Protein AF-A0A838QZS8-F1 (afdb_monomer)

Mean predicted aligned error: 7.15 Å

Foldseek 3Di:
DPPPVVPLVLQVCLVCVVCVVPPLVVVLVVLVVVLVVVLVVLVVVCVVDVDDSLQVSLCVSLVVLLVVLLVQLQVQLVVVVVVCVVVVVVVVVVVVPDDPVSVLVSQLCRRSVSSVVNLVSCVVVNVVSVVVVNDDPVVVVVSSVVSVVSSSVSND

Radius of gyration: 18.69 Å; Cα contacts (8 Å, |Δi|>4): 121; chains: 1; bounding box: 45×33×49 Å

Structure (mmCIF, N/CA/C/O backbone):
data_AF-A0A838QZS8-F1
#
_entry.id   AF-A0A838QZS8-F1
#
loop_
_atom_site.group_PDB
_atom_site.id
_atom_site.type_symbol
_atom_site.label_atom_id
_atom_site.label_alt_id
_atom_site.label_comp_id
_atom_site.label_asym_id
_atom_site.label_entity_id
_atom_site.label_seq_id
_atom_site.pdbx_PDB_ins_code
_atom_site.Cartn_x
_atom_site.Cartn_y
_atom_site.Cartn_z
_atom_site.occupancy
_atom_site.B_iso_or_equiv
_atom_site.auth_seq_id
_atom_site.auth_comp_id
_atom_site.auth_asym_id
_atom_site.auth_atom_id
_atom_site.pdbx_PDB_model_num
ATOM 1 N N . MET A 1 1 ? -19.830 -21.726 13.095 1.00 47.56 1 MET A N 1
ATOM 2 C CA . MET A 1 1 ? -19.730 -20.257 13.230 1.00 47.56 1 MET A CA 1
ATOM 3 C C . MET A 1 1 ? -19.744 -19.683 11.825 1.00 47.56 1 MET A C 1
ATOM 5 O O . MET A 1 1 ? -18.775 -19.885 11.106 1.00 47.56 1 MET A O 1
ATOM 9 N N . GLN A 1 2 ? -20.856 -19.088 11.389 1.00 50.28 2 GLN A N 1
ATOM 10 C CA . GLN A 1 2 ? -20.883 -18.362 10.118 1.00 50.28 2 GLN A CA 1
ATOM 11 C C . GLN A 1 2 ? -20.006 -17.120 10.282 1.00 50.28 2 GLN A C 1
ATOM 13 O O . GLN A 1 2 ? -20.286 -16.262 11.117 1.00 50.28 2 GLN A O 1
ATOM 18 N N . PHE A 1 3 ? -18.904 -17.065 9.538 1.00 52.94 3 PHE A N 1
ATOM 19 C CA . PHE A 1 3 ? -18.083 -15.866 9.416 1.00 52.94 3 PHE A CA 1
ATOM 20 C C . PHE A 1 3 ? -18.817 -14.862 8.522 1.00 52.94 3 PHE A C 1
ATOM 22 O O . PHE A 1 3 ? -18.402 -14.604 7.395 1.00 52.94 3 PHE A O 1
ATOM 29 N N . ASP A 1 4 ? -19.912 -14.285 9.016 1.00 64.00 4 ASP A N 1
ATOM 30 C CA . ASP A 1 4 ? -20.549 -13.145 8.359 1.00 64.00 4 ASP A CA 1
ATOM 31 C C . ASP A 1 4 ? -19.726 -11.883 8.640 1.00 64.00 4 ASP A C 1
ATOM 33 O O . ASP A 1 4 ? -20.087 -11.008 9.426 1.00 64.00 4 ASP A O 1
ATOM 37 N N . PHE A 1 5 ? -18.567 -11.811 7.987 1.00 64.94 5 PHE A N 1
ATOM 38 C CA . PHE A 1 5 ? -17.646 -10.678 8.028 1.00 64.94 5 PHE A CA 1
ATOM 39 C C . PHE A 1 5 ? -18.360 -9.355 7.718 1.00 64.94 5 PHE A C 1
ATOM 41 O O . PHE A 1 5 ? -18.207 -8.374 8.444 1.00 64.94 5 PHE A O 1
ATOM 48 N N . TRP A 1 6 ? -19.190 -9.357 6.673 1.00 64.00 6 TRP A N 1
ATOM 49 C CA . TRP A 1 6 ? -19.932 -8.184 6.216 1.00 64.00 6 TRP A CA 1
ATOM 50 C C . TRP A 1 6 ? -21.106 -7.801 7.125 1.00 64.00 6 TRP A C 1
ATOM 52 O O . TRP A 1 6 ? -21.537 -6.651 7.077 1.00 64.00 6 TRP A O 1
ATOM 62 N N . ASN A 1 7 ? -21.577 -8.710 7.990 1.00 68.69 7 ASN A N 1
ATOM 63 C CA . ASN A 1 7 ? -22.570 -8.386 9.019 1.00 68.69 7 ASN A CA 1
ATOM 64 C C . ASN A 1 7 ? -21.926 -7.999 10.355 1.00 68.69 7 ASN A C 1
ATOM 66 O O . ASN A 1 7 ? -22.656 -7.696 11.297 1.00 68.69 7 ASN A O 1
ATOM 70 N N . ASN A 1 8 ? -20.590 -7.982 10.474 1.00 70.06 8 ASN A N 1
ATOM 71 C CA . ASN A 1 8 ? -19.955 -7.521 11.702 1.00 70.06 8 ASN A CA 1
ATOM 72 C C . ASN A 1 8 ? -20.210 -6.010 11.864 1.00 70.06 8 ASN A C 1
ATOM 74 O O . ASN A 1 8 ? -19.676 -5.208 11.084 1.00 70.06 8 ASN A O 1
ATOM 78 N N . PRO A 1 9 ? -20.990 -5.590 12.880 1.00 69.44 9 PRO A N 1
ATOM 79 C CA . PRO A 1 9 ? -21.370 -4.194 13.041 1.00 69.44 9 PRO A CA 1
ATOM 80 C C . PRO A 1 9 ? -20.150 -3.295 13.252 1.00 69.44 9 PRO A C 1
ATOM 82 O O . PRO A 1 9 ? -20.190 -2.135 12.853 1.00 69.44 9 PRO A O 1
ATOM 85 N N . LEU A 1 10 ? -19.043 -3.814 13.797 1.00 71.88 10 LEU A N 1
ATOM 86 C CA . LEU A 1 10 ? -17.808 -3.049 13.987 1.00 71.88 10 LEU A CA 1
ATOM 87 C C . LEU A 1 10 ? -17.152 -2.678 12.654 1.0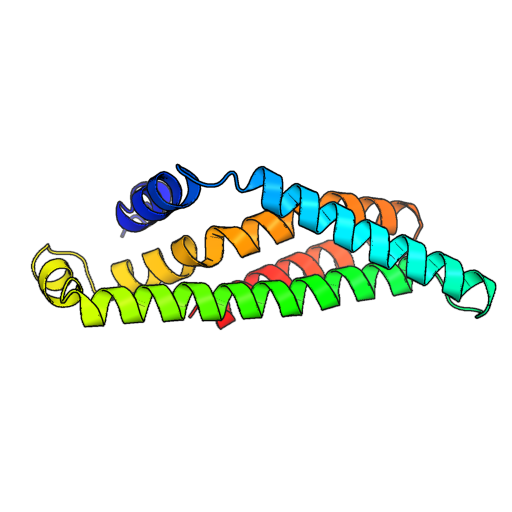0 71.88 10 LEU A C 1
ATOM 89 O O . LEU A 1 10 ? -16.767 -1.527 12.467 1.00 71.88 10 LEU A O 1
ATOM 93 N N . VAL A 1 11 ? -17.097 -3.614 11.702 1.00 72.31 11 VAL A N 1
ATOM 94 C CA . VAL A 1 11 ? -16.519 -3.376 10.368 1.00 72.31 11 VAL A CA 1
ATOM 95 C C . VAL A 1 11 ? -17.380 -2.384 9.592 1.00 72.31 11 VAL A C 1
ATOM 97 O O . VAL A 1 11 ? -16.872 -1.407 9.044 1.00 72.31 11 VAL A O 1
ATOM 100 N N . VAL A 1 12 ? -18.700 -2.591 9.591 1.00 76.06 12 VAL A N 1
ATOM 101 C CA . VAL A 1 12 ? -19.643 -1.715 8.882 1.00 76.06 12 VAL A CA 1
ATOM 102 C C . VAL A 1 12 ? -19.625 -0.305 9.465 1.00 76.06 12 VAL A C 1
ATOM 104 O O . VAL A 1 12 ? -19.633 0.672 8.717 1.00 76.06 12 VAL A O 1
ATOM 107 N N . THR A 1 13 ? -19.567 -0.179 10.790 1.00 73.38 13 THR A N 1
ATOM 108 C CA . THR A 1 13 ? -19.541 1.121 11.468 1.00 73.38 13 THR A CA 1
ATOM 109 C C . THR A 1 13 ? -18.213 1.837 11.243 1.00 73.38 13 THR A C 1
ATOM 111 O O . THR A 1 13 ? -18.225 3.022 10.910 1.00 73.38 13 THR A O 1
ATOM 114 N N . ALA A 1 14 ? -17.082 1.127 11.327 1.00 69.44 14 ALA A N 1
ATOM 115 C CA . ALA A 1 14 ? -15.765 1.680 11.017 1.00 69.44 14 ALA A CA 1
ATOM 116 C C . ALA A 1 14 ? -15.707 2.190 9.570 1.00 69.44 14 ALA A C 1
ATOM 118 O O . ALA A 1 14 ? -15.356 3.346 9.338 1.00 69.44 14 ALA A O 1
ATOM 119 N N . MET A 1 15 ? -16.156 1.387 8.602 1.00 71.00 15 MET A N 1
ATOM 120 C CA . MET A 1 15 ? -16.186 1.779 7.191 1.00 71.00 15 MET A CA 1
ATOM 121 C C . MET A 1 15 ? -17.144 2.948 6.924 1.00 71.00 15 MET A C 1
ATOM 123 O O . MET A 1 15 ? -16.790 3.893 6.220 1.00 71.00 15 MET A O 1
ATOM 127 N N . ARG A 1 16 ? -18.354 2.932 7.495 1.00 73.75 16 ARG A N 1
ATOM 128 C CA . ARG A 1 16 ? -19.360 3.976 7.236 1.00 73.75 16 ARG A CA 1
ATOM 129 C C . ARG A 1 16 ? -19.054 5.296 7.927 1.00 73.75 16 ARG A C 1
ATOM 131 O O . ARG A 1 16 ? -19.293 6.336 7.327 1.00 73.75 16 ARG A O 1
ATOM 138 N N . LEU A 1 17 ? -18.582 5.289 9.173 1.00 67.56 17 LEU A N 1
ATOM 139 C CA . LEU A 1 17 ? -18.372 6.523 9.939 1.00 67.56 17 LEU A CA 1
ATOM 140 C C . LEU A 1 17 ? -17.019 7.173 9.638 1.00 67.56 17 LEU A C 1
ATOM 142 O O . LEU A 1 17 ? -16.969 8.394 9.484 1.00 67.56 17 LEU A O 1
ATOM 146 N N . LYS A 1 18 ? -15.943 6.385 9.501 1.00 69.75 18 LYS A N 1
ATOM 147 C CA . LYS A 1 18 ? -14.575 6.902 9.296 1.00 69.75 18 LYS A CA 1
ATOM 148 C C . LYS A 1 18 ? -14.427 7.592 7.937 1.00 69.75 18 LYS A C 1
ATOM 150 O O . LYS A 1 18 ? -13.838 8.666 7.857 1.00 69.75 18 LYS A O 1
ATOM 155 N N . TYR A 1 19 ? -15.055 7.049 6.894 1.00 67.81 19 TYR A N 1
ATOM 156 C CA . TYR A 1 19 ? -15.004 7.607 5.534 1.00 67.81 19 TYR A CA 1
ATOM 157 C C . TYR A 1 19 ? -16.172 8.534 5.184 1.00 67.81 19 TYR A C 1
ATOM 159 O O . TYR A 1 19 ? -16.280 8.994 4.051 1.00 67.81 19 TYR A O 1
ATOM 167 N N . ARG A 1 20 ? -17.038 8.871 6.149 1.00 66.88 20 ARG A N 1
ATOM 168 C CA . ARG A 1 20 ? -18.140 9.819 5.915 1.00 66.88 20 ARG A CA 1
ATOM 169 C C . ARG A 1 20 ? -17.657 11.256 5.717 1.00 66.88 20 ARG A C 1
ATOM 171 O O . ARG A 1 20 ? -18.288 12.010 4.986 1.00 66.88 20 ARG A O 1
ATOM 178 N N . ARG A 1 21 ? -16.585 11.654 6.416 1.00 61.97 21 ARG A N 1
ATOM 179 C CA . ARG A 1 21 ? -16.057 13.035 6.424 1.00 61.97 21 ARG A CA 1
ATOM 180 C C . ARG A 1 21 ? -14.841 13.248 5.521 1.00 61.97 21 ARG A C 1
ATOM 182 O O . ARG A 1 21 ? -14.545 14.389 5.191 1.00 61.97 21 ARG A O 1
ATOM 189 N N . GLY A 1 22 ? -14.155 12.182 5.116 1.00 63.69 22 GLY A N 1
ATOM 190 C CA . GLY A 1 22 ? -13.007 12.243 4.215 1.00 63.69 22 GLY A CA 1
ATOM 191 C C . GLY A 1 22 ? -13.156 11.210 3.111 1.00 63.69 22 GLY A C 1
ATOM 192 O O . GLY A 1 22 ? -13.377 10.036 3.400 1.00 63.69 22 GLY A O 1
ATOM 193 N N . SER A 1 23 ? -13.040 11.641 1.853 1.00 77.19 23 SER A N 1
ATOM 194 C CA . SER A 1 23 ? -13.117 10.723 0.718 1.00 77.19 23 SER A CA 1
ATOM 195 C C . SER A 1 23 ? -11.828 9.894 0.640 1.00 77.19 23 SER A C 1
ATOM 197 O O . SER A 1 23 ? -10.759 10.469 0.407 1.00 77.19 23 SER A O 1
ATOM 199 N N . PRO A 1 24 ? -11.892 8.555 0.779 1.00 80.25 24 PRO A N 1
ATOM 200 C CA . PRO A 1 24 ? -10.732 7.693 0.548 1.00 80.25 24 PRO A CA 1
ATOM 201 C C . PRO A 1 24 ? -10.213 7.820 -0.893 1.00 80.25 24 PRO A C 1
ATOM 203 O O . PRO A 1 24 ? -9.034 7.590 -1.147 1.00 80.25 24 PRO A O 1
ATOM 206 N N . GLY A 1 25 ? -11.064 8.272 -1.823 1.00 84.19 25 GLY A N 1
ATOM 207 C CA . GLY A 1 25 ? -10.685 8.565 -3.202 1.00 84.19 25 GLY A CA 1
ATOM 208 C C . GLY A 1 25 ? -9.659 9.692 -3.329 1.00 84.19 25 GLY A C 1
ATOM 209 O O . GLY A 1 25 ? -8.762 9.585 -4.156 1.00 84.19 25 GLY A O 1
ATOM 210 N N . VAL A 1 26 ? -9.723 10.734 -2.490 1.00 87.62 26 VAL A N 1
ATOM 211 C CA . VAL A 1 26 ? -8.728 11.826 -2.521 1.00 87.62 26 VAL A CA 1
ATOM 212 C C . VAL A 1 26 ? -7.362 11.313 -2.071 1.00 87.62 26 VAL A C 1
ATOM 214 O O . VAL A 1 26 ? -6.358 11.592 -2.719 1.00 87.62 26 VAL A O 1
ATOM 217 N N . TRP A 1 27 ? -7.326 10.502 -1.011 1.00 87.94 27 TRP A N 1
ATOM 218 C CA . TRP A 1 27 ? -6.093 9.862 -0.548 1.00 87.94 27 TRP A CA 1
ATOM 219 C C . TRP A 1 27 ? -5.508 8.915 -1.592 1.00 87.94 27 TRP A C 1
ATOM 221 O O . TRP A 1 27 ? -4.308 8.963 -1.843 1.00 87.94 27 TRP A O 1
ATOM 231 N N . ALA A 1 28 ? -6.344 8.107 -2.246 1.00 88.44 28 ALA A N 1
ATOM 232 C CA . ALA A 1 28 ? -5.899 7.253 -3.342 1.00 88.44 28 ALA A CA 1
ATOM 233 C C . ALA A 1 28 ? -5.385 8.060 -4.540 1.00 88.44 28 ALA A C 1
ATOM 235 O O . ALA A 1 28 ? -4.363 7.697 -5.111 1.00 88.44 28 ALA A O 1
ATOM 236 N N . ALA A 1 29 ? -6.034 9.170 -4.899 1.00 89.56 29 ALA A N 1
ATOM 237 C CA . ALA A 1 29 ? -5.579 10.032 -5.986 1.00 89.56 29 ALA A CA 1
ATOM 238 C C . ALA A 1 29 ? -4.215 10.663 -5.672 1.00 89.56 29 ALA A C 1
ATOM 240 O O . ALA A 1 29 ? -3.301 10.578 -6.489 1.00 89.56 29 ALA A O 1
ATOM 241 N N . LEU A 1 30 ? -4.047 11.232 -4.472 1.00 92.31 30 LEU A N 1
ATOM 242 C CA . LEU A 1 30 ? -2.761 11.767 -4.012 1.00 92.31 30 LEU A CA 1
ATOM 243 C C . LEU A 1 30 ? -1.678 10.687 -3.990 1.00 92.31 30 LEU A C 1
ATOM 245 O O . LEU A 1 30 ? -0.544 10.940 -4.386 1.00 92.31 30 LEU A O 1
ATOM 249 N N . TRP A 1 31 ? -2.035 9.476 -3.570 1.00 93.44 31 TRP A N 1
ATOM 250 C CA . TRP A 1 31 ? -1.125 8.342 -3.545 1.00 93.44 31 TRP A CA 1
ATOM 251 C C . TRP A 1 31 ? -0.686 7.907 -4.945 1.00 93.44 31 TRP A C 1
ATOM 253 O O . TRP A 1 31 ? 0.507 7.756 -5.195 1.00 93.44 31 TRP A O 1
ATOM 263 N N . VAL A 1 32 ? -1.620 7.776 -5.887 1.00 93.00 32 VAL A N 1
ATOM 264 C CA . VAL A 1 32 ? -1.311 7.465 -7.290 1.00 93.00 32 VAL A CA 1
ATOM 265 C C . VAL A 1 32 ? -0.439 8.560 -7.904 1.00 93.00 32 VAL A C 1
ATOM 267 O O . VAL A 1 32 ? 0.545 8.243 -8.567 1.00 93.00 32 VAL A O 1
ATOM 270 N N . LEU A 1 33 ? -0.731 9.837 -7.642 1.00 93.94 33 LEU A N 1
ATOM 271 C CA . LEU A 1 33 ? 0.105 10.955 -8.090 1.00 93.94 33 LEU A CA 1
ATOM 272 C C . LEU A 1 33 ? 1.518 10.892 -7.495 1.00 93.94 33 LEU A C 1
ATOM 274 O O . LEU A 1 33 ? 2.489 11.114 -8.216 1.00 93.94 33 LEU A O 1
ATOM 278 N N . ALA A 1 34 ? 1.655 10.538 -6.216 1.00 93.69 34 ALA A N 1
ATOM 279 C CA . ALA A 1 34 ? 2.957 10.347 -5.585 1.00 93.69 34 ALA A CA 1
ATOM 280 C C . ALA A 1 34 ? 3.740 9.191 -6.235 1.00 93.69 34 ALA A C 1
ATOM 282 O O . ALA A 1 34 ? 4.918 9.352 -6.556 1.00 93.69 34 ALA A O 1
ATOM 283 N N . LEU A 1 35 ? 3.088 8.055 -6.506 1.00 93.38 35 LEU A N 1
ATOM 284 C CA . LEU A 1 35 ? 3.700 6.916 -7.202 1.00 93.38 35 LEU A CA 1
ATOM 285 C C . LEU A 1 35 ? 4.101 7.256 -8.643 1.00 93.38 35 LEU A C 1
ATOM 287 O O . LEU A 1 35 ? 5.147 6.806 -9.115 1.00 93.38 35 LEU A O 1
ATOM 291 N N . LEU A 1 36 ? 3.309 8.067 -9.345 1.00 93.81 36 LEU A N 1
ATOM 292 C CA . LEU A 1 36 ? 3.670 8.593 -10.663 1.00 93.81 36 LEU A CA 1
ATOM 293 C C . LEU A 1 36 ? 4.876 9.535 -10.577 1.00 93.81 36 LEU A C 1
ATOM 295 O O . LEU A 1 36 ? 5.776 9.438 -11.407 1.00 93.81 36 LEU A O 1
ATOM 299 N N . GLY A 1 37 ? 4.943 10.385 -9.549 1.00 93.00 37 GLY A N 1
ATOM 300 C CA . GLY A 1 37 ? 6.094 11.250 -9.282 1.00 93.00 37 GLY A CA 1
ATOM 301 C C . GLY A 1 37 ? 7.386 10.462 -9.050 1.00 93.00 37 GLY A C 1
ATOM 302 O O . GLY A 1 37 ? 8.418 10.789 -9.635 1.00 93.00 37 GLY A O 1
ATOM 303 N N . VAL A 1 38 ? 7.324 9.369 -8.279 1.00 92.75 38 VAL A N 1
ATOM 304 C CA . VAL A 1 38 ? 8.453 8.431 -8.114 1.00 92.75 38 VAL A CA 1
ATOM 305 C C . VAL A 1 38 ? 8.855 7.815 -9.457 1.00 92.75 38 VAL A C 1
ATOM 307 O O . VAL A 1 38 ? 10.044 7.693 -9.746 1.00 92.75 38 VAL A O 1
ATOM 310 N N . GLY A 1 39 ? 7.881 7.474 -10.304 1.00 91.62 39 GLY A N 1
ATOM 311 C CA . GLY A 1 39 ? 8.131 6.964 -11.654 1.00 91.62 39 GLY A CA 1
ATOM 312 C C . GLY A 1 39 ? 8.828 7.978 -12.552 1.00 91.62 39 GLY A C 1
ATOM 313 O O . GLY A 1 39 ? 9.814 7.641 -13.201 1.00 91.62 39 GLY A O 1
ATOM 314 N N . ALA A 1 40 ? 8.380 9.233 -12.540 1.00 92.06 40 ALA A N 1
ATOM 315 C CA . ALA A 1 40 ? 9.008 10.315 -13.291 1.00 92.06 40 ALA A CA 1
ATOM 316 C C . ALA A 1 40 ? 10.454 10.564 -12.830 1.00 92.06 40 ALA A C 1
ATOM 318 O O . ALA A 1 40 ? 11.355 10.686 -13.661 1.00 92.06 40 ALA A O 1
ATOM 319 N N . LEU A 1 41 ? 10.695 10.560 -11.514 1.00 91.81 41 LEU A N 1
ATOM 320 C CA . LEU A 1 41 ? 12.035 10.699 -10.944 1.00 91.81 41 LEU A CA 1
ATOM 321 C C . LEU A 1 41 ? 12.950 9.542 -11.368 1.00 91.81 41 LEU A C 1
ATOM 323 O O . LEU A 1 41 ? 14.064 9.771 -11.832 1.00 91.81 41 LEU A O 1
ATOM 327 N N . LEU A 1 42 ? 12.480 8.298 -11.258 1.00 91.50 42 LEU A N 1
ATOM 328 C CA . LEU A 1 42 ? 13.250 7.127 -11.683 1.00 91.50 42 LEU A CA 1
ATOM 329 C C . LEU A 1 42 ? 13.501 7.112 -13.189 1.00 91.50 42 LEU A C 1
ATOM 331 O O . LEU A 1 42 ? 14.558 6.652 -13.616 1.00 91.50 42 LEU A O 1
ATOM 335 N N . HIS A 1 43 ? 12.569 7.629 -13.990 1.00 90.19 43 HIS A N 1
ATOM 336 C CA . HIS A 1 43 ? 12.764 7.756 -15.427 1.00 90.19 43 HIS A CA 1
ATOM 337 C C . HIS A 1 43 ? 13.881 8.755 -15.738 1.00 90.19 43 HIS A C 1
ATOM 339 O O . HIS A 1 43 ? 14.788 8.429 -16.500 1.00 90.19 43 HIS A O 1
ATOM 345 N N . TYR A 1 44 ? 13.878 9.918 -15.085 1.00 91.12 44 TYR A N 1
ATOM 346 C CA . TYR A 1 44 ? 14.955 10.900 -15.206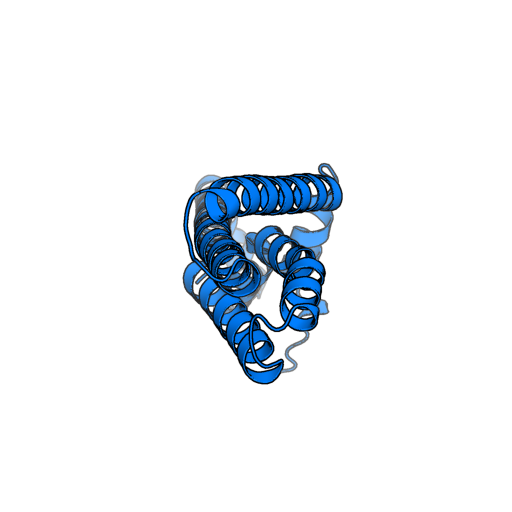 1.00 91.12 44 TYR A CA 1
ATOM 347 C C . TYR A 1 44 ? 16.316 10.307 -14.810 1.00 91.12 44 TYR A C 1
ATOM 349 O O . TYR A 1 44 ? 17.283 10.412 -15.559 1.00 91.12 44 TYR A O 1
ATOM 357 N N . ILE A 1 45 ? 16.385 9.585 -13.686 1.00 89.19 45 ILE A N 1
ATOM 358 C CA . ILE A 1 45 ? 17.630 8.933 -13.252 1.00 89.19 45 ILE A CA 1
ATOM 359 C C . ILE A 1 45 ? 18.049 7.837 -14.250 1.00 89.19 45 ILE A C 1
ATOM 361 O O . ILE A 1 45 ? 19.235 7.714 -14.554 1.00 89.19 45 ILE A O 1
ATOM 365 N N . SER A 1 46 ? 17.107 7.092 -14.838 1.00 87.44 46 SER A N 1
ATOM 366 C CA . SER A 1 46 ? 17.413 6.056 -15.839 1.00 87.44 46 SER A CA 1
ATOM 367 C C . SER A 1 46 ? 18.038 6.602 -17.127 1.00 87.44 46 SER A C 1
ATOM 369 O O . SER A 1 46 ? 18.709 5.867 -17.841 1.00 87.44 46 SER A O 1
ATOM 371 N N . GLN A 1 47 ? 17.872 7.895 -17.422 1.00 86.62 47 GLN A N 1
ATOM 372 C CA . GLN A 1 47 ? 18.571 8.532 -18.544 1.00 86.62 47 GLN A CA 1
ATOM 373 C C . GLN A 1 47 ? 20.064 8.735 -18.253 1.00 86.62 47 GLN A C 1
ATOM 375 O O . GLN A 1 47 ? 20.867 8.838 -19.175 1.00 86.62 47 GLN A O 1
ATOM 380 N N . THR A 1 48 ? 20.440 8.765 -16.973 1.00 86.94 48 THR A N 1
ATOM 381 C CA . THR A 1 48 ? 21.829 8.938 -16.518 1.00 86.94 48 THR A CA 1
ATOM 382 C C . THR A 1 48 ? 22.497 7.628 -16.102 1.00 86.94 48 THR A C 1
ATOM 384 O O . THR A 1 48 ? 23.722 7.538 -16.126 1.00 86.94 48 THR A O 1
ATOM 387 N N . GLN A 1 49 ? 21.721 6.600 -15.743 1.00 84.38 49 GLN A N 1
ATOM 388 C CA . GLN A 1 49 ? 22.227 5.297 -15.312 1.00 84.38 49 GLN A CA 1
ATOM 389 C C . GLN A 1 49 ? 21.593 4.139 -16.085 1.00 84.38 49 GLN A C 1
ATOM 391 O O . GLN A 1 49 ? 20.390 4.104 -16.322 1.00 84.38 49 GLN A O 1
ATOM 396 N N . THR A 1 50 ? 22.394 3.128 -16.413 1.00 80.56 50 THR A N 1
ATOM 397 C CA . THR A 1 50 ? 21.986 1.955 -17.195 1.00 80.56 50 THR A CA 1
ATOM 398 C C . THR A 1 50 ? 21.255 0.907 -16.345 1.00 80.56 50 THR A C 1
ATOM 400 O O . THR A 1 50 ? 21.748 -0.198 -16.127 1.00 80.56 50 THR A O 1
ATOM 403 N N . PHE A 1 51 ? 20.049 1.219 -15.865 1.00 84.06 51 PHE A N 1
ATOM 404 C CA . PHE A 1 51 ? 19.169 0.231 -15.225 1.00 84.06 51 PHE A CA 1
ATOM 405 C C . PHE A 1 51 ? 17.839 0.053 -15.963 1.00 84.06 51 PHE A C 1
ATOM 407 O O . PHE A 1 51 ? 17.350 0.933 -16.670 1.00 84.06 51 PHE A O 1
ATOM 414 N N . ARG A 1 52 ? 17.218 -1.119 -15.782 1.00 87.25 52 ARG A N 1
ATOM 415 C CA . ARG A 1 52 ? 15.933 -1.467 -16.404 1.00 87.25 52 ARG A CA 1
ATOM 416 C C . ARG A 1 52 ? 14.784 -0.764 -15.677 1.00 87.25 52 ARG A C 1
ATOM 418 O O . ARG A 1 52 ? 14.199 -1.334 -14.754 1.00 87.25 52 ARG A O 1
ATOM 425 N N . PHE A 1 53 ? 14.437 0.436 -16.140 1.00 87.75 53 PHE A N 1
ATOM 426 C CA . PHE A 1 53 ? 13.340 1.273 -15.634 1.00 87.75 53 PHE A CA 1
ATOM 427 C C . PHE A 1 53 ? 12.068 0.520 -15.182 1.00 87.75 53 PHE A C 1
ATOM 429 O O . PHE A 1 53 ? 11.657 0.715 -14.040 1.00 87.75 53 PHE A O 1
ATOM 436 N N . PRO A 1 54 ? 11.442 -0.366 -15.989 1.00 87.88 54 PRO A N 1
ATOM 437 C CA . PRO A 1 54 ? 10.179 -0.992 -15.586 1.00 87.88 54 PRO A CA 1
ATOM 438 C C . PRO A 1 54 ? 10.333 -1.906 -14.359 1.00 87.88 54 PRO A C 1
ATOM 440 O O . PRO A 1 54 ? 9.432 -1.985 -13.527 1.00 87.88 54 PRO A O 1
ATOM 443 N N . THR A 1 55 ? 11.491 -2.555 -14.202 1.00 88.75 55 THR A N 1
ATOM 444 C CA . THR A 1 55 ? 11.772 -3.426 -13.048 1.00 88.75 55 THR A CA 1
ATOM 445 C C . THR A 1 55 ? 12.043 -2.623 -11.780 1.00 88.75 55 THR A C 1
ATOM 447 O O . THR A 1 55 ? 11.477 -2.916 -10.729 1.00 88.75 55 THR A O 1
ATOM 450 N N . THR A 1 56 ? 12.862 -1.572 -11.878 1.00 90.06 56 THR A N 1
ATOM 451 C CA . THR A 1 56 ? 13.205 -0.719 -10.736 1.00 90.06 56 THR A CA 1
ATOM 452 C C . THR A 1 56 ? 11.998 0.078 -10.264 1.00 90.06 56 THR A C 1
ATOM 454 O O . THR A 1 56 ? 11.792 0.209 -9.060 1.00 90.06 56 THR A O 1
ATOM 457 N N . TYR A 1 57 ? 11.151 0.532 -11.189 1.00 91.88 57 TYR A N 1
ATOM 458 C CA . TYR A 1 57 ? 9.905 1.207 -10.853 1.00 91.88 57 TYR A CA 1
ATOM 459 C C . TYR A 1 57 ? 8.917 0.282 -10.133 1.00 91.88 57 TYR A C 1
ATOM 461 O O . TYR A 1 57 ? 8.375 0.666 -9.098 1.00 91.88 57 TYR A O 1
ATOM 469 N N . LEU A 1 58 ? 8.744 -0.959 -10.608 1.00 90.31 58 LEU A N 1
ATOM 470 C CA . LEU A 1 58 ? 7.889 -1.947 -9.943 1.00 90.31 58 LEU A CA 1
ATOM 471 C C . LEU A 1 58 ? 8.348 -2.220 -8.502 1.00 90.31 58 LEU A C 1
ATOM 473 O O . LEU A 1 58 ? 7.532 -2.208 -7.580 1.00 90.31 58 LEU A O 1
ATOM 477 N N . VAL A 1 59 ? 9.654 -2.425 -8.297 1.00 91.06 59 VAL A N 1
ATOM 478 C CA . VAL A 1 59 ? 10.230 -2.642 -6.959 1.00 91.06 59 VAL A CA 1
ATOM 479 C C . VAL A 1 59 ? 10.040 -1.411 -6.073 1.00 91.06 59 VAL A C 1
ATOM 481 O O . VAL A 1 59 ? 9.663 -1.556 -4.912 1.00 91.06 59 VAL A O 1
ATOM 484 N N . ALA A 1 60 ? 10.243 -0.206 -6.609 1.00 91.94 60 ALA A N 1
ATOM 485 C CA . ALA A 1 60 ? 10.063 1.034 -5.862 1.00 91.94 60 ALA A CA 1
ATOM 486 C C . ALA A 1 60 ? 8.606 1.245 -5.424 1.00 91.94 60 ALA A C 1
ATOM 488 O O . ALA A 1 60 ? 8.370 1.545 -4.255 1.00 91.94 60 ALA A O 1
ATOM 489 N N . ILE A 1 61 ? 7.630 1.040 -6.318 1.00 93.06 61 ILE A N 1
ATOM 490 C CA . ILE A 1 61 ? 6.202 1.155 -5.983 1.00 93.06 61 ILE A CA 1
ATOM 491 C C . ILE A 1 61 ? 5.832 0.157 -4.890 1.00 93.06 61 ILE A C 1
ATOM 493 O O . ILE A 1 61 ? 5.232 0.543 -3.890 1.00 93.06 61 ILE A O 1
ATOM 497 N N . LEU A 1 62 ? 6.192 -1.118 -5.058 1.00 90.88 62 LEU A N 1
ATOM 498 C CA . LEU A 1 62 ? 5.823 -2.164 -4.103 1.00 90.88 62 LEU A CA 1
ATOM 499 C C . LEU A 1 62 ? 6.524 -1.985 -2.754 1.00 90.88 62 LEU A C 1
ATOM 501 O O . LEU A 1 62 ? 5.898 -2.174 -1.712 1.00 90.88 62 LEU A O 1
ATOM 505 N N . GLY A 1 63 ? 7.793 -1.572 -2.756 1.00 90.81 63 GLY A N 1
ATOM 506 C CA . GLY A 1 63 ? 8.534 -1.245 -1.541 1.00 90.81 63 GLY A CA 1
ATOM 507 C C . GLY A 1 63 ? 7.910 -0.069 -0.791 1.00 90.81 63 GLY A C 1
ATOM 508 O O . GLY A 1 63 ? 7.647 -0.170 0.408 1.00 90.81 63 GLY A O 1
ATOM 509 N N . LEU A 1 64 ? 7.593 1.018 -1.499 1.00 92.62 64 LEU A N 1
ATOM 510 C CA . LEU A 1 64 ? 6.943 2.186 -0.907 1.00 92.62 64 LEU A CA 1
ATOM 511 C C . LEU A 1 64 ? 5.546 1.836 -0.377 1.00 92.62 64 LEU A C 1
ATOM 513 O O . LEU A 1 64 ? 5.194 2.211 0.741 1.00 92.62 64 LEU A O 1
ATOM 517 N N . GLN A 1 65 ? 4.773 1.066 -1.145 1.00 92.50 65 GLN A N 1
ATOM 518 C CA . GLN A 1 65 ? 3.461 0.573 -0.741 1.00 92.50 65 GLN A CA 1
ATOM 519 C C . GLN A 1 65 ? 3.554 -0.277 0.527 1.00 92.50 65 GLN A C 1
ATOM 521 O O . GLN A 1 65 ? 2.729 -0.111 1.421 1.00 92.50 65 GLN A O 1
ATOM 526 N N . CYS A 1 66 ? 4.556 -1.147 0.636 1.00 90.62 66 CYS A N 1
ATOM 527 C CA . CYS A 1 66 ? 4.787 -1.984 1.809 1.00 90.62 66 CYS A CA 1
ATOM 528 C C . CYS A 1 66 ? 5.021 -1.141 3.071 1.00 90.62 66 CYS A C 1
ATOM 530 O O . CYS A 1 66 ? 4.306 -1.300 4.063 1.00 90.62 66 CYS A O 1
ATOM 532 N N . VAL A 1 67 ? 5.944 -0.178 3.001 1.00 91.12 67 VAL A N 1
ATOM 533 C CA . VAL A 1 67 ? 6.280 0.701 4.132 1.00 91.12 67 VAL A CA 1
ATOM 534 C C . VAL A 1 67 ? 5.079 1.548 4.543 1.00 91.12 67 VAL A C 1
ATOM 536 O O . VAL A 1 67 ? 4.700 1.566 5.714 1.00 91.12 67 VAL A O 1
ATOM 539 N N . VAL A 1 68 ? 4.447 2.230 3.587 1.00 91.38 68 VAL A N 1
ATOM 540 C CA . VAL A 1 68 ? 3.321 3.130 3.870 1.00 91.38 68 VAL A CA 1
ATOM 541 C C . VAL A 1 68 ? 2.128 2.361 4.429 1.00 91.38 68 VAL A C 1
ATOM 543 O O . VAL A 1 68 ? 1.507 2.803 5.395 1.00 91.38 68 VAL A O 1
ATOM 546 N N . SER A 1 69 ? 1.835 1.182 3.882 1.00 90.00 69 SER A N 1
ATOM 547 C CA . SER A 1 69 ? 0.708 0.377 4.351 1.00 90.00 69 SER A CA 1
ATOM 548 C C . SER A 1 69 ? 0.930 -0.162 5.766 1.00 90.00 69 SER A C 1
ATOM 550 O O . SER A 1 69 ? -0.020 -0.171 6.546 1.00 90.00 69 SER A O 1
ATOM 552 N N . ALA A 1 70 ? 2.160 -0.545 6.129 1.00 89.06 70 ALA A N 1
ATOM 553 C CA . ALA A 1 70 ? 2.491 -0.949 7.497 1.00 89.06 70 ALA A CA 1
ATOM 554 C C . ALA A 1 70 ? 2.383 0.212 8.489 1.00 89.06 70 ALA A C 1
ATOM 556 O O . ALA A 1 70 ? 1.752 0.066 9.533 1.00 89.06 70 ALA A O 1
ATOM 557 N N . VAL A 1 71 ? 2.926 1.384 8.148 1.00 91.19 71 VAL A N 1
ATOM 558 C CA . VAL A 1 71 ? 2.837 2.577 9.006 1.00 91.19 71 VAL A CA 1
ATOM 559 C C . VAL A 1 71 ? 1.377 2.964 9.250 1.00 91.19 71 VAL A C 1
ATOM 561 O O . VAL A 1 71 ? 0.978 3.186 10.393 1.00 91.19 71 VAL A O 1
ATOM 564 N N . ILE A 1 72 ? 0.555 2.990 8.198 1.00 90.19 72 ILE A N 1
ATOM 565 C CA . ILE A 1 72 ? -0.876 3.295 8.316 1.00 90.19 72 ILE A CA 1
ATOM 566 C C . ILE A 1 72 ? -1.589 2.234 9.156 1.00 90.19 72 ILE A C 1
ATOM 568 O O . ILE A 1 72 ? -2.388 2.597 10.019 1.00 90.19 72 ILE A O 1
ATOM 572 N N . ALA A 1 73 ? -1.295 0.949 8.937 1.00 88.25 73 ALA A N 1
ATOM 573 C CA . ALA A 1 73 ? -1.893 -0.137 9.705 1.00 88.25 73 ALA A CA 1
ATOM 574 C C . ALA A 1 73 ? -1.609 0.019 11.204 1.00 88.25 73 ALA A C 1
ATOM 576 O O . ALA A 1 73 ? -2.557 0.135 11.980 1.00 88.25 73 ALA A O 1
ATOM 577 N N . VAL A 1 74 ? -0.342 0.174 11.597 1.00 89.38 74 VAL A N 1
ATOM 578 C CA . VAL A 1 74 ? 0.050 0.343 13.007 1.00 89.38 74 VAL A CA 1
ATOM 579 C C . VAL A 1 74 ? -0.585 1.581 13.626 1.00 89.38 74 VAL A C 1
ATOM 581 O O . VAL A 1 74 ? -1.163 1.495 14.709 1.00 89.38 74 VAL A O 1
ATOM 584 N N . ILE A 1 75 ? -0.502 2.737 12.958 1.00 90.06 75 ILE A N 1
ATOM 585 C CA . ILE A 1 75 ? -1.047 3.991 13.497 1.00 90.06 75 ILE A CA 1
ATOM 586 C C . ILE A 1 75 ? -2.562 3.878 13.669 1.00 90.06 75 ILE A C 1
ATOM 588 O O . ILE A 1 75 ? -3.094 4.281 14.703 1.00 90.06 75 ILE A O 1
ATOM 592 N N . SER A 1 76 ? -3.261 3.316 12.679 1.00 86.81 76 SER A N 1
ATOM 593 C CA . SER A 1 76 ? -4.718 3.187 12.713 1.00 86.81 76 SER A CA 1
ATOM 594 C C . SER A 1 76 ? -5.192 2.230 13.809 1.00 86.81 76 SER A C 1
ATOM 596 O O . SER A 1 76 ? -6.072 2.601 14.589 1.00 86.81 76 SER A O 1
ATOM 598 N N . THR A 1 77 ? -4.571 1.054 13.933 1.00 86.62 77 THR A N 1
ATOM 599 C CA . THR A 1 77 ? -4.905 0.076 14.973 1.00 86.62 77 THR A CA 1
ATOM 600 C C . THR A 1 77 ? -4.551 0.611 16.359 1.00 86.62 77 THR A C 1
ATOM 602 O O . THR A 1 77 ? -5.394 0.588 17.256 1.00 86.62 77 THR A O 1
ATOM 605 N N . SER A 1 78 ? -3.350 1.172 16.535 1.00 87.06 78 SER A N 1
ATOM 606 C CA . SER A 1 78 ? -2.894 1.721 17.820 1.00 87.06 78 SER A CA 1
ATOM 607 C C . SER A 1 78 ? -3.767 2.887 18.289 1.00 87.06 78 SER A C 1
ATOM 609 O O . SER A 1 78 ? -4.219 2.912 19.435 1.00 87.06 78 SER A O 1
ATOM 611 N N . SER A 1 79 ? -4.089 3.824 17.390 1.00 87.12 79 SER A N 1
ATOM 612 C CA . SER A 1 79 ? -4.977 4.948 17.700 1.00 87.12 79 SER A CA 1
ATOM 613 C C . SER A 1 79 ? -6.382 4.477 18.078 1.00 87.12 79 SER A C 1
ATOM 615 O O . SER A 1 79 ? -6.949 4.991 19.042 1.00 87.12 79 SER A O 1
ATOM 617 N N . SER A 1 80 ? -6.921 3.478 17.372 1.00 83.62 80 SER A N 1
ATOM 618 C CA . SER A 1 80 ? -8.233 2.898 17.678 1.00 83.62 80 SER A CA 1
ATOM 619 C C . SER A 1 80 ? -8.255 2.213 19.042 1.00 83.62 80 SER A C 1
ATOM 621 O O . SER A 1 80 ? -9.167 2.449 19.834 1.00 83.62 80 SER A O 1
ATOM 623 N N . MET A 1 81 ? -7.234 1.414 19.364 1.00 83.12 81 MET A N 1
ATOM 624 C CA . MET A 1 81 ? -7.125 0.766 20.674 1.00 83.12 81 MET A CA 1
ATOM 625 C C . MET A 1 81 ? -6.999 1.792 21.800 1.00 83.12 81 MET A C 1
ATOM 627 O O . MET A 1 81 ? -7.706 1.696 22.802 1.00 83.12 81 MET A O 1
ATOM 631 N N . ASN A 1 82 ? -6.147 2.803 21.628 1.00 86.44 82 ASN A N 1
ATOM 632 C CA . ASN A 1 82 ? -5.961 3.842 22.636 1.00 86.44 82 ASN A CA 1
ATOM 633 C C . ASN A 1 82 ? -7.253 4.645 22.860 1.00 86.44 82 ASN A C 1
ATOM 635 O O . ASN A 1 82 ? -7.651 4.880 23.999 1.00 86.44 82 ASN A O 1
ATOM 639 N N . ALA A 1 83 ? -7.974 4.986 21.788 1.00 84.06 83 ALA A N 1
ATOM 640 C CA . ALA A 1 83 ? -9.260 5.670 21.893 1.00 84.06 83 ALA A CA 1
ATOM 641 C C . ALA A 1 83 ? -10.287 4.864 22.704 1.00 84.06 83 ALA A C 1
ATOM 643 O O . ALA A 1 83 ? -11.073 5.449 23.447 1.00 84.06 83 ALA A O 1
ATOM 644 N N . GLU A 1 84 ? -10.290 3.536 22.613 1.00 82.38 84 GLU A N 1
ATOM 645 C CA . GLU A 1 84 ? -11.206 2.722 23.415 1.00 82.38 84 GLU A CA 1
ATOM 646 C C . GLU A 1 84 ? -10.803 2.597 24.878 1.00 82.38 84 GLU A C 1
ATOM 648 O O . GLU A 1 84 ? -11.675 2.594 25.750 1.00 82.38 84 GLU A O 1
ATOM 653 N N . VAL A 1 85 ? -9.500 2.520 25.154 1.00 82.81 85 VAL A N 1
ATOM 654 C CA . VAL A 1 85 ? -8.976 2.532 26.526 1.00 82.81 85 VAL A CA 1
ATOM 655 C C . VAL A 1 85 ? -9.333 3.854 27.204 1.00 82.81 85 VAL A C 1
ATOM 657 O O . VAL A 1 85 ? -9.861 3.853 28.315 1.00 82.81 85 VAL A O 1
ATOM 660 N N . VAL A 1 86 ? -9.123 4.979 26.515 1.00 86.19 86 VAL A N 1
ATOM 661 C CA . VAL A 1 86 ? -9.431 6.322 27.030 1.00 86.19 86 VAL A CA 1
ATOM 662 C C . VAL A 1 86 ? -10.933 6.506 27.258 1.00 86.19 86 VAL A C 1
ATOM 664 O O . VAL A 1 86 ? -11.336 7.027 28.296 1.00 86.19 86 VAL A O 1
ATOM 667 N N . ASN A 1 87 ? -11.775 6.039 26.332 1.00 83.31 87 ASN A N 1
ATOM 668 C CA . ASN A 1 87 ? -13.229 6.210 26.423 1.00 83.31 87 ASN A CA 1
ATOM 669 C C . ASN A 1 87 ? -13.938 5.124 27.255 1.00 83.31 87 ASN A C 1
ATOM 671 O O . ASN A 1 87 ? -15.164 5.151 27.359 1.00 83.31 87 ASN A O 1
ATOM 675 N N . ARG A 1 88 ? -13.202 4.157 27.827 1.00 79.06 88 ARG A N 1
ATOM 676 C CA . ARG A 1 88 ? -13.735 2.982 28.553 1.00 79.06 88 ARG A CA 1
ATOM 677 C C . ARG A 1 88 ? -14.793 2.190 27.774 1.00 79.06 88 ARG A C 1
ATOM 679 O O . ARG A 1 88 ? -15.614 1.480 28.351 1.00 79.06 88 ARG A O 1
ATOM 686 N N . THR A 1 89 ? -14.785 2.279 26.448 1.00 74.56 89 THR A N 1
ATOM 687 C CA . THR A 1 89 ? -15.765 1.594 25.593 1.00 74.56 89 THR A CA 1
ATOM 688 C C . THR A 1 89 ? -15.493 0.096 25.492 1.00 74.56 89 THR A C 1
ATOM 690 O O . THR A 1 89 ? -16.413 -0.660 25.187 1.00 74.56 89 THR A O 1
ATOM 693 N N . LEU A 1 90 ? -14.271 -0.351 25.812 1.00 67.12 90 LEU A N 1
ATOM 694 C CA . LEU A 1 90 ? -13.914 -1.772 25.897 1.00 67.12 90 LEU A CA 1
ATOM 695 C C . LEU A 1 90 ? -14.744 -2.527 26.943 1.00 67.12 90 LEU A C 1
ATOM 697 O O . LEU A 1 90 ? -15.162 -3.657 26.690 1.00 67.12 90 LEU A O 1
ATOM 701 N N . ASP A 1 91 ? -15.024 -1.901 28.086 1.00 68.56 91 ASP A N 1
ATOM 702 C CA . ASP A 1 91 ? -15.818 -2.525 29.147 1.00 68.56 91 ASP A CA 1
ATOM 703 C C . ASP A 1 91 ? -17.283 -2.667 28.717 1.00 68.56 91 ASP A C 1
ATOM 705 O O . ASP A 1 91 ? -17.895 -3.714 28.922 1.00 68.56 91 ASP A O 1
ATOM 709 N N . PHE A 1 92 ? -17.817 -1.671 28.003 1.00 64.50 92 PHE A N 1
ATOM 710 C CA . PHE A 1 92 ? -19.154 -1.746 27.411 1.00 64.50 92 PHE A CA 1
ATOM 711 C C . PHE A 1 92 ? -19.253 -2.816 26.318 1.00 64.50 92 PHE A C 1
ATOM 713 O O . PHE A 1 92 ? -20.214 -3.582 26.295 1.00 64.50 92 PHE A O 1
ATOM 720 N N . GLN A 1 93 ? -18.258 -2.931 25.437 1.00 65.12 93 GLN A N 1
ATOM 721 C CA . GLN A 1 93 ? -18.258 -3.942 24.373 1.00 65.12 93 GLN A CA 1
ATOM 722 C C . GLN A 1 93 ? -18.173 -5.377 24.917 1.00 65.12 93 GLN A C 1
ATOM 724 O O . GLN A 1 93 ? -18.742 -6.287 24.316 1.00 65.12 93 GLN A O 1
ATOM 729 N N . ARG A 1 94 ? -17.524 -5.585 26.071 1.00 63.38 94 ARG A N 1
ATOM 730 C CA . ARG A 1 94 ? -17.485 -6.887 26.762 1.00 63.38 94 ARG A CA 1
ATOM 731 C C . ARG A 1 94 ? -18.824 -7.285 27.384 1.00 63.38 94 ARG A C 1
ATOM 733 O O . ARG A 1 94 ? -19.089 -8.476 27.513 1.00 63.38 94 ARG A O 1
ATOM 740 N N . ILE A 1 95 ? -19.668 -6.317 27.745 1.00 65.25 95 ILE A N 1
ATOM 741 C CA . ILE A 1 95 ? -21.004 -6.569 28.310 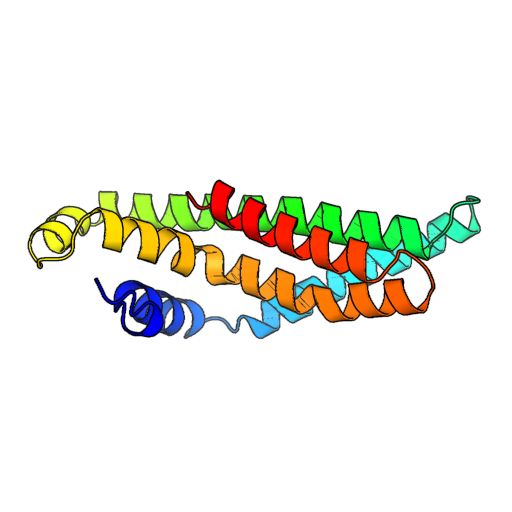1.00 65.25 95 ILE A CA 1
ATOM 742 C C . ILE A 1 95 ? -22.013 -6.936 27.203 1.00 65.25 95 ILE A C 1
ATOM 744 O O . ILE A 1 95 ? -22.920 -7.734 27.429 1.00 65.25 95 ILE A O 1
ATOM 748 N N . VAL A 1 96 ? -21.835 -6.425 25.978 1.00 58.56 96 VAL A N 1
ATOM 749 C CA . VAL A 1 96 ? -22.784 -6.573 24.850 1.00 58.56 96 VAL A CA 1
ATOM 750 C C . VAL A 1 96 ? -22.536 -7.856 24.027 1.00 58.56 96 VAL A C 1
ATOM 752 O O . VAL A 1 96 ? -22.536 -7.835 22.807 1.00 58.56 96 VAL A O 1
ATOM 755 N N . THR A 1 97 ? -22.313 -8.998 24.687 1.00 64.69 97 THR A N 1
ATOM 756 C CA . THR A 1 97 ? -22.280 -10.368 24.104 1.00 64.69 97 THR A CA 1
ATOM 757 C C . THR A 1 97 ? -21.299 -10.661 22.951 1.00 64.69 97 THR A C 1
ATOM 759 O O . THR A 1 97 ? -21.227 -11.802 22.486 1.00 64.69 97 THR A O 1
ATOM 762 N N . LEU A 1 98 ? -20.481 -9.704 22.505 1.00 68.06 98 LEU A N 1
ATOM 763 C CA . LEU A 1 98 ? -19.464 -9.940 21.481 1.00 68.06 98 LEU A CA 1
ATOM 764 C C . LEU A 1 98 ? -18.245 -10.647 22.078 1.00 68.06 98 LEU A C 1
ATOM 766 O O . LEU A 1 98 ? -17.643 -10.198 23.053 1.00 68.06 98 LEU A O 1
ATOM 770 N N . SER A 1 99 ? -17.837 -11.756 21.455 1.00 78.00 99 SER A N 1
ATOM 771 C CA . SER A 1 99 ? -16.614 -12.446 21.868 1.00 78.00 99 SER A CA 1
ATOM 772 C C . SER A 1 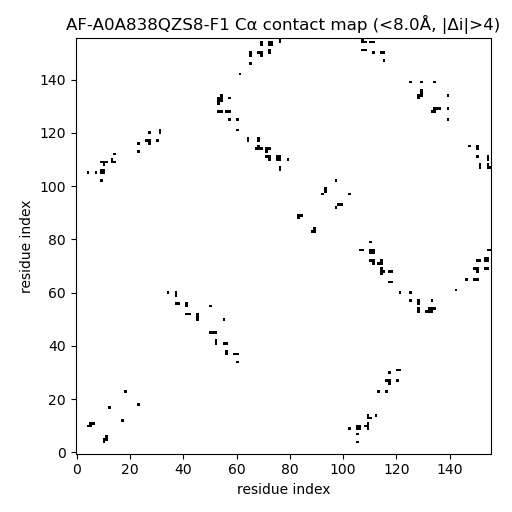99 ? -15.380 -11.548 21.643 1.00 78.00 99 SER A C 1
ATOM 774 O O . SER A 1 99 ? -15.282 -10.909 20.590 1.00 78.00 99 SER A O 1
ATOM 776 N N . PRO A 1 100 ? -14.387 -11.538 22.556 1.00 73.12 100 PRO A N 1
ATOM 777 C CA . PRO A 1 100 ? -13.177 -10.719 22.412 1.00 73.12 100 PRO A CA 1
ATOM 778 C C . PRO A 1 100 ? -12.432 -10.940 21.087 1.00 73.12 100 PRO A C 1
ATOM 780 O O . PRO A 1 100 ? -11.886 -10.004 20.509 1.00 73.12 100 PRO A O 1
ATOM 783 N N . ARG A 1 101 ? -12.462 -12.173 20.563 1.00 76.94 101 ARG A N 1
ATOM 784 C CA . ARG A 1 101 ? -11.857 -12.525 19.269 1.00 76.94 101 ARG A CA 1
ATOM 785 C C . ARG A 1 101 ? -12.570 -11.861 18.088 1.00 76.94 101 ARG A C 1
ATOM 787 O O . ARG A 1 101 ? -11.910 -11.414 17.157 1.00 76.94 101 ARG A O 1
ATOM 794 N N . ALA A 1 102 ? -13.899 -11.756 18.135 1.00 77.38 102 ALA A N 1
ATOM 795 C CA . ALA A 1 102 ? -14.678 -11.094 17.088 1.00 77.38 102 ALA A CA 1
ATOM 796 C C . ALA A 1 102 ? -14.434 -9.575 17.053 1.00 77.38 102 ALA A C 1
ATOM 798 O O . ALA A 1 102 ? -14.419 -8.983 15.973 1.00 77.38 102 ALA A O 1
ATOM 799 N N . ILE A 1 103 ? -14.197 -8.963 18.218 1.00 77.06 103 ILE A N 1
ATOM 800 C CA . ILE A 1 103 ? -13.832 -7.543 18.332 1.00 77.06 103 ILE A CA 1
ATOM 801 C C . ILE A 1 103 ? -12.448 -7.309 17.723 1.00 77.06 103 ILE A C 1
ATOM 803 O O . ILE A 1 103 ? -12.287 -6.428 16.878 1.00 77.06 103 ILE A O 1
ATOM 807 N N . LEU A 1 104 ? -11.472 -8.143 18.096 1.00 77.31 104 LEU A N 1
ATOM 808 C CA . LEU A 1 104 ? -10.105 -8.053 17.587 1.00 77.31 104 LEU A CA 1
ATOM 809 C C . LEU A 1 104 ? -10.067 -8.204 16.058 1.00 77.31 104 LEU A C 1
ATOM 811 O O . LEU A 1 104 ? -9.553 -7.330 15.370 1.00 77.31 104 LEU A O 1
ATOM 815 N N . HIS A 1 105 ? -10.712 -9.240 15.510 1.00 78.88 105 HIS A N 1
ATOM 816 C CA . HIS A 1 105 ? -10.780 -9.453 14.059 1.00 78.88 105 HIS A CA 1
ATOM 817 C C . HIS A 1 105 ? -11.484 -8.301 13.327 1.00 78.88 105 HIS A C 1
ATOM 819 O O . HIS A 1 105 ? -11.044 -7.886 12.256 1.00 78.88 105 HIS A O 1
ATOM 825 N N . GLY A 1 106 ? -12.569 -7.764 13.897 1.00 76.12 106 GLY A N 1
ATOM 826 C CA . GLY A 1 106 ? -13.281 -6.627 13.311 1.00 76.12 106 GLY A CA 1
ATOM 827 C C . GLY A 1 106 ? -12.405 -5.377 13.209 1.00 76.12 106 GLY A C 1
ATOM 828 O O . GLY A 1 106 ? -12.465 -4.666 12.208 1.00 76.12 106 GLY A O 1
ATOM 829 N N . LYS A 1 107 ? -11.545 -5.143 14.203 1.00 79.12 107 LYS A N 1
ATOM 830 C CA . LYS A 1 107 ? -10.609 -4.012 14.223 1.00 79.12 107 LYS A CA 1
ATOM 831 C C . LYS A 1 107 ? -9.411 -4.215 13.317 1.00 79.12 107 LYS A C 1
ATOM 833 O O . LYS A 1 107 ? -9.103 -3.318 12.543 1.00 79.12 107 LYS A O 1
ATOM 838 N N . MET A 1 108 ? -8.802 -5.396 13.354 1.00 79.50 108 MET A N 1
ATOM 839 C CA . MET A 1 108 ? -7.669 -5.736 12.492 1.00 79.50 108 MET A CA 1
ATOM 840 C C . MET A 1 108 ? -7.994 -5.558 11.010 1.00 79.50 108 MET A C 1
ATOM 842 O O . MET A 1 108 ? -7.126 -5.179 10.239 1.00 79.50 108 MET A O 1
ATOM 846 N N . ILE A 1 109 ? -9.240 -5.818 10.603 1.00 80.31 109 ILE A N 1
ATOM 847 C CA . ILE A 1 109 ? -9.657 -5.676 9.203 1.00 80.31 109 ILE A CA 1
ATOM 848 C C . ILE A 1 109 ? -10.269 -4.291 8.934 1.00 80.31 109 ILE A C 1
ATOM 850 O O . ILE A 1 109 ? -10.095 -3.728 7.857 1.00 80.31 109 ILE A O 1
ATOM 854 N N . GLY A 1 110 ? -11.006 -3.726 9.893 1.00 78.62 110 GLY A N 1
ATOM 855 C CA . GLY A 1 110 ? -11.724 -2.463 9.704 1.00 78.62 110 GLY A CA 1
ATOM 856 C C . GLY A 1 110 ? -10.848 -1.215 9.832 1.00 78.62 110 GLY A C 1
ATOM 857 O O . GLY A 1 110 ? -11.027 -0.254 9.082 1.00 78.62 110 GLY A O 1
ATOM 858 N N . GLU A 1 111 ? -9.895 -1.202 10.763 1.00 82.56 111 GLU A N 1
ATOM 859 C CA . GLU A 1 111 ? -9.063 -0.027 11.041 1.00 82.56 111 GLU A CA 1
ATOM 860 C C . GLU A 1 111 ? -8.071 0.322 9.927 1.00 82.56 111 GLU A C 1
ATOM 862 O O . GLU A 1 111 ? -8.061 1.497 9.520 1.00 82.56 111 GLU A O 1
ATOM 867 N N . PRO A 1 112 ? -7.318 -0.647 9.361 1.00 85.56 112 PRO A N 1
ATOM 868 C CA . PRO A 1 112 ? -6.402 -0.401 8.253 1.00 85.56 112 PRO A CA 1
ATOM 869 C C . PRO A 1 112 ? -7.107 -0.368 6.887 1.00 85.56 112 PRO A C 1
ATOM 871 O O . PRO A 1 112 ? -6.462 -0.513 5.856 1.00 85.56 112 PRO A O 1
ATOM 874 N N . ALA A 1 113 ? -8.420 -0.124 6.820 1.00 84.31 113 ALA A N 1
ATOM 875 C CA . ALA A 1 113 ? -9.157 -0.083 5.553 1.00 84.31 113 ALA A CA 1
ATOM 876 C C . ALA A 1 113 ? -8.536 0.848 4.489 1.00 84.31 113 ALA A C 1
ATOM 878 O O . ALA A 1 113 ? -8.624 0.575 3.291 1.00 84.31 113 ALA A O 1
ATOM 879 N N . LEU A 1 114 ? -7.874 1.928 4.920 1.00 85.88 114 LEU A N 1
ATOM 880 C CA . LEU A 1 114 ? -7.213 2.868 4.019 1.00 85.88 114 LEU A CA 1
ATOM 881 C C . LEU A 1 114 ? -6.004 2.219 3.341 1.00 85.88 114 LEU A C 1
ATOM 883 O O . LEU A 1 114 ? -5.802 2.432 2.151 1.00 85.88 114 LEU A O 1
ATOM 887 N N . SER A 1 115 ? -5.226 1.402 4.057 1.00 88.12 115 SER A N 1
ATOM 888 C CA . SER A 1 115 ? -4.047 0.746 3.486 1.00 88.12 115 SER A CA 1
ATOM 889 C C . SER A 1 115 ? -4.442 -0.274 2.414 1.00 88.12 115 SER A C 1
ATOM 891 O O . SER A 1 115 ? -3.834 -0.290 1.342 1.00 88.12 115 SER A O 1
ATOM 893 N N . TYR A 1 116 ? -5.528 -1.028 2.625 1.00 86.94 116 TYR A N 1
ATOM 894 C CA . TYR A 1 116 ? -6.095 -1.907 1.596 1.00 86.94 116 TYR A CA 1
ATOM 895 C C . TYR A 1 116 ? -6.559 -1.124 0.368 1.00 86.94 116 TYR A C 1
ATOM 897 O O . TYR A 1 116 ? -6.320 -1.542 -0.765 1.00 86.94 116 TYR A O 1
ATOM 905 N N . PHE A 1 117 ? -7.184 0.035 0.576 1.00 87.94 117 PHE A N 1
ATOM 906 C CA . PHE A 1 117 ? -7.641 0.878 -0.523 1.00 87.94 117 PHE A CA 1
ATOM 907 C C . PHE A 1 117 ? -6.472 1.438 -1.346 1.00 87.94 117 PHE A C 1
ATOM 909 O O . PHE A 1 117 ? -6.501 1.375 -2.575 1.00 87.94 117 PHE A O 1
ATOM 916 N N . LEU A 1 118 ? -5.410 1.915 -0.688 1.00 89.75 118 LEU A N 1
ATOM 917 C CA . LEU A 1 118 ? -4.188 2.374 -1.359 1.00 89.75 118 LEU A CA 1
ATOM 918 C C . LEU A 1 118 ? -3.500 1.246 -2.133 1.00 89.75 118 LEU A C 1
ATOM 920 O O . LEU A 1 118 ? -3.008 1.463 -3.240 1.00 89.75 118 LEU A O 1
ATOM 924 N N . MET A 1 119 ? -3.496 0.034 -1.577 1.00 89.44 119 MET A N 1
ATOM 925 C CA . MET A 1 119 ? -2.939 -1.138 -2.242 1.00 89.44 119 MET A CA 1
ATOM 926 C C . MET A 1 119 ? -3.692 -1.447 -3.539 1.00 89.44 119 MET A C 1
ATOM 928 O O . MET A 1 119 ? -3.054 -1.600 -4.580 1.00 89.44 119 MET A O 1
ATOM 932 N N . ILE A 1 120 ? -5.027 -1.461 -3.515 1.00 90.38 120 ILE A N 1
ATOM 933 C CA . ILE A 1 120 ? -5.848 -1.659 -4.721 1.00 90.38 120 ILE A CA 1
ATOM 934 C C . ILE A 1 120 ? -5.603 -0.530 -5.732 1.00 90.38 120 ILE A C 1
ATOM 936 O O . ILE A 1 120 ? -5.437 -0.793 -6.922 1.00 90.38 120 ILE A O 1
ATOM 940 N N . ALA A 1 121 ? -5.495 0.718 -5.267 1.00 90.19 121 ALA A N 1
ATOM 941 C CA . ALA A 1 121 ? -5.216 1.870 -6.124 1.00 90.19 121 ALA A CA 1
ATOM 942 C C . ALA A 1 121 ? -3.858 1.786 -6.851 1.00 90.19 121 ALA A C 1
ATOM 944 O O . ALA A 1 121 ? -3.703 2.376 -7.918 1.00 90.19 121 ALA A O 1
ATOM 945 N N . SER A 1 122 ? -2.887 1.037 -6.318 1.00 90.25 122 SER A N 1
ATOM 946 C CA . SER A 1 122 ? -1.581 0.822 -6.962 1.00 90.25 122 SER A CA 1
ATOM 947 C C . SER A 1 122 ? -1.595 -0.245 -8.071 1.00 90.25 122 SER A C 1
ATOM 949 O O . SER A 1 122 ? -0.691 -0.261 -8.908 1.00 90.25 122 SER A O 1
ATOM 951 N N . MET A 1 123 ? -2.617 -1.114 -8.126 1.00 90.44 123 MET A N 1
ATOM 952 C CA . MET A 1 123 ? -2.668 -2.239 -9.077 1.00 90.44 123 MET A CA 1
ATOM 953 C C . MET A 1 123 ? -2.602 -1.820 -10.553 1.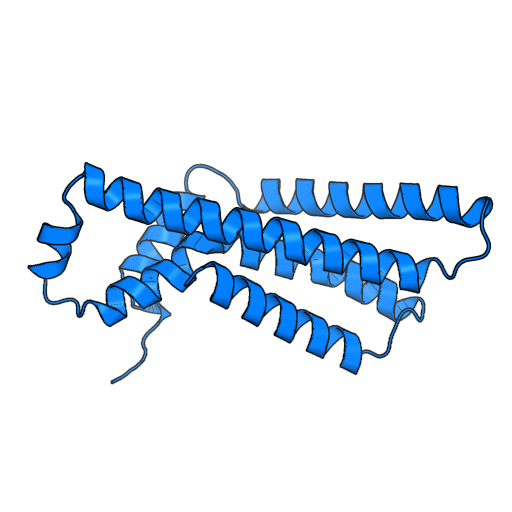00 90.44 123 MET A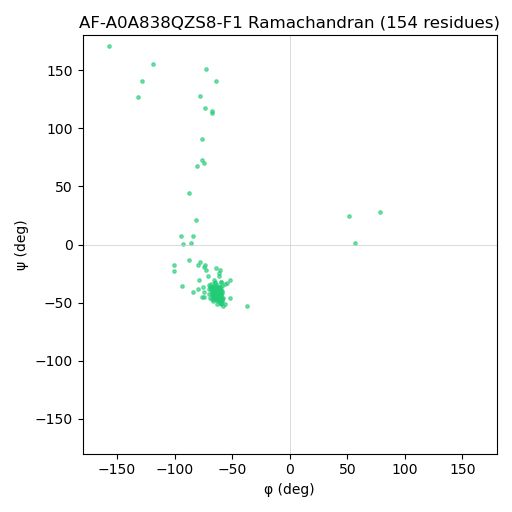 C 1
ATOM 955 O O . MET A 1 123 ? -1.864 -2.465 -11.301 1.00 90.44 123 MET A O 1
ATOM 959 N N . PRO A 1 124 ? -3.295 -0.755 -11.013 1.00 90.75 124 PRO A N 1
ATOM 960 C CA . PRO A 1 124 ? -3.195 -0.322 -12.405 1.00 90.75 124 PRO A CA 1
ATOM 961 C C . PRO A 1 124 ? -1.766 0.070 -12.806 1.00 90.75 124 PRO A C 1
ATOM 963 O O . PRO A 1 124 ? -1.329 -0.246 -13.909 1.00 90.75 124 PRO A O 1
ATOM 966 N N . LEU A 1 125 ? -1.003 0.693 -11.900 1.00 89.69 125 LEU A N 1
ATOM 967 C CA . LEU A 1 125 ? 0.397 1.054 -12.150 1.00 89.69 125 LEU A CA 1
ATOM 968 C C . LEU A 1 125 ? 1.286 -0.191 -12.260 1.00 89.69 125 LEU A C 1
ATOM 970 O O . LEU A 1 125 ? 2.127 -0.276 -13.156 1.00 89.69 125 LEU A O 1
ATOM 974 N N . ALA A 1 126 ? 1.067 -1.192 -11.404 1.00 89.69 126 ALA A N 1
ATOM 975 C CA . ALA A 1 126 ? 1.766 -2.471 -11.499 1.00 89.69 126 ALA A CA 1
ATOM 976 C C . ALA A 1 126 ? 1.420 -3.227 -12.797 1.00 89.69 126 ALA A C 1
ATOM 978 O O . ALA A 1 126 ? 2.304 -3.827 -13.410 1.00 89.69 126 ALA A O 1
ATOM 979 N N . ALA A 1 127 ? 0.169 -3.151 -13.262 1.00 88.94 127 ALA A N 1
ATOM 980 C CA . ALA A 1 127 ? -0.256 -3.725 -14.540 1.00 88.94 127 ALA A CA 1
ATOM 981 C C . ALA A 1 127 ? 0.412 -3.034 -15.743 1.00 88.94 127 ALA A C 1
ATOM 983 O O . ALA A 1 127 ? 0.794 -3.699 -16.704 1.00 88.94 127 ALA A O 1
ATOM 984 N N . ILE A 1 128 ? 0.633 -1.720 -15.677 1.00 89.81 128 ILE A N 1
ATOM 985 C CA . ILE A 1 128 ? 1.414 -0.997 -16.691 1.00 89.81 128 ILE A CA 1
ATOM 986 C C . ILE A 1 128 ? 2.873 -1.481 -16.688 1.00 89.81 128 ILE A C 1
ATOM 988 O O . ILE A 1 128 ? 3.430 -1.768 -17.747 1.00 89.81 128 ILE A O 1
ATOM 992 N N . CYS A 1 129 ? 3.485 -1.654 -15.511 1.00 87.94 129 CYS A N 1
ATOM 993 C CA . CYS A 1 129 ? 4.844 -2.201 -15.398 1.00 87.94 129 CYS A CA 1
ATOM 994 C C . CYS A 1 129 ? 4.941 -3.620 -15.983 1.00 87.94 129 CYS A C 1
ATOM 996 O O . CYS A 1 129 ? 5.922 -3.949 -16.653 1.00 87.94 129 CYS A O 1
ATOM 998 N N . TRP A 1 130 ? 3.914 -4.447 -15.770 1.00 88.69 130 TRP A N 1
ATOM 999 C CA . TRP A 1 130 ? 3.798 -5.768 -16.388 1.00 88.69 130 TRP A CA 1
ATOM 1000 C C . TRP A 1 130 ? 3.792 -5.688 -17.918 1.00 88.69 130 TRP A C 1
ATOM 1002 O O . TRP A 1 130 ? 4.564 -6.397 -18.563 1.00 88.69 130 TRP A O 1
ATOM 1012 N N . GLY A 1 131 ? 2.987 -4.785 -18.491 1.00 88.25 131 GLY A N 1
ATOM 1013 C CA . GLY A 1 131 ? 2.917 -4.561 -19.938 1.00 88.25 131 GLY A CA 1
ATOM 1014 C C . GLY A 1 131 ? 4.253 -4.138 -20.558 1.00 88.25 131 GLY A C 1
ATOM 1015 O O . GLY A 1 131 ? 4.564 -4.534 -21.677 1.00 88.25 131 GLY A O 1
ATOM 1016 N N . PHE A 1 132 ? 5.089 -3.414 -19.809 1.00 88.69 132 PHE A N 1
ATOM 1017 C CA . PHE A 1 132 ? 6.455 -3.052 -20.212 1.00 88.69 132 PHE A CA 1
ATOM 1018 C C . PHE A 1 132 ? 7.513 -4.136 -19.930 1.00 88.69 132 PHE A C 1
ATOM 1020 O O . PHE A 1 132 ? 8.710 -3.891 -20.091 1.00 88.69 132 PHE A O 1
ATOM 1027 N N . GLY A 1 133 ? 7.104 -5.334 -19.509 1.00 85.00 133 GLY A N 1
ATOM 1028 C CA . GLY A 1 133 ? 8.002 -6.468 -19.290 1.00 85.00 133 GLY A CA 1
ATOM 1029 C C . GLY A 1 133 ? 8.796 -6.412 -17.982 1.00 85.00 133 GLY A C 1
ATOM 1030 O O . GLY A 1 133 ? 9.892 -6.968 -17.919 1.00 85.00 133 GLY A O 1
ATOM 1031 N N . ALA A 1 134 ? 8.281 -5.753 -16.935 1.00 84.12 134 ALA A N 1
ATOM 1032 C CA . ALA A 1 134 ? 8.953 -5.678 -15.632 1.00 84.12 134 ALA A CA 1
ATOM 1033 C C . ALA A 1 134 ? 9.094 -7.043 -14.928 1.00 84.12 134 ALA A C 1
ATOM 1035 O O . ALA A 1 134 ? 10.120 -7.337 -14.323 1.00 84.12 134 ALA A O 1
ATOM 1036 N N . ALA A 1 135 ? 8.050 -7.869 -14.954 1.00 86.31 135 ALA A N 1
ATOM 1037 C CA . ALA A 1 135 ? 8.006 -9.153 -14.254 1.00 86.31 135 ALA A CA 1
ATOM 1038 C C . ALA A 1 135 ? 6.979 -10.081 -14.914 1.00 86.31 135 ALA A C 1
ATOM 1040 O O . ALA A 1 135 ? 6.197 -9.641 -15.754 1.00 86.31 135 ALA A O 1
ATOM 1041 N N . SER A 1 136 ? 6.942 -11.359 -14.532 1.00 90.06 136 SER A N 1
ATOM 1042 C CA . SER A 1 136 ? 5.830 -12.234 -14.915 1.00 90.06 136 SER A CA 1
ATOM 1043 C C . SER A 1 136 ? 4.563 -11.868 -14.133 1.00 90.06 136 SER A C 1
ATOM 1045 O O . SER A 1 136 ? 4.626 -11.433 -12.980 1.00 90.06 136 SER A O 1
ATOM 1047 N N . GLY A 1 137 ? 3.389 -12.100 -14.729 1.00 85.19 137 GLY A N 1
ATOM 1048 C CA . GLY A 1 137 ? 2.109 -11.844 -14.055 1.00 85.19 137 GLY A CA 1
ATOM 1049 C C . GLY A 1 137 ? 1.946 -12.658 -12.764 1.00 85.19 137 GLY A C 1
ATOM 1050 O O . GLY A 1 137 ? 1.401 -12.162 -11.782 1.00 85.19 137 GLY A O 1
ATOM 1051 N N . SER A 1 138 ? 2.511 -13.872 -12.727 1.00 88.75 138 SER A N 1
ATOM 1052 C CA . SER A 1 138 ? 2.542 -14.711 -11.525 1.00 88.75 138 SER A CA 1
ATOM 1053 C C . SER A 1 138 ? 3.305 -14.059 -10.370 1.00 88.75 138 SER A C 1
ATOM 1055 O O . SER A 1 138 ? 2.830 -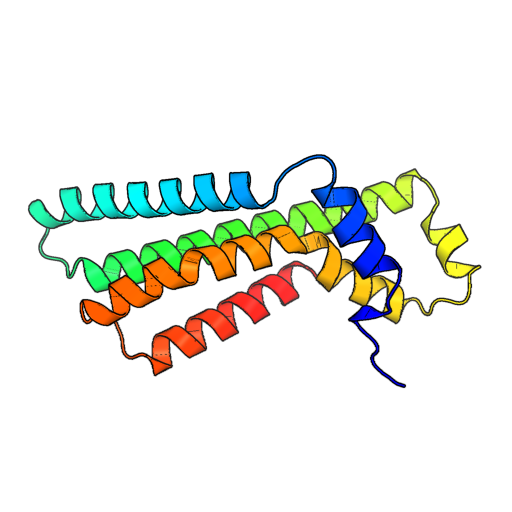14.085 -9.238 1.00 88.75 138 SER A O 1
ATOM 1057 N N . VAL A 1 139 ? 4.453 -13.433 -10.641 1.00 87.25 139 VAL A N 1
ATOM 1058 C CA . VAL A 1 139 ? 5.258 -12.751 -9.617 1.00 87.25 139 VAL A CA 1
ATOM 1059 C C . VAL A 1 139 ? 4.506 -11.549 -9.053 1.00 87.25 139 VAL A C 1
ATOM 1061 O O . VAL A 1 139 ? 4.465 -11.372 -7.839 1.00 87.25 139 VAL A O 1
ATOM 1064 N N . ILE A 1 140 ? 3.851 -10.760 -9.908 1.00 87.12 140 ILE A N 1
ATOM 1065 C CA . ILE A 1 140 ? 3.065 -9.595 -9.473 1.00 87.12 140 ILE A CA 1
ATOM 1066 C C . ILE A 1 140 ? 1.898 -10.031 -8.586 1.00 87.12 140 ILE A C 1
ATOM 1068 O O . ILE A 1 140 ? 1.688 -9.448 -7.524 1.00 87.12 140 ILE A O 1
ATOM 1072 N N . PHE A 1 141 ? 1.180 -11.086 -8.975 1.00 88.38 141 PHE A N 1
ATOM 1073 C CA . PHE A 1 141 ? 0.106 -11.646 -8.158 1.00 88.38 141 PHE A CA 1
ATOM 1074 C C . PHE A 1 141 ? 0.604 -12.048 -6.761 1.00 88.38 141 PHE A C 1
ATOM 1076 O O . PHE A 1 141 ? 0.049 -11.600 -5.757 1.00 88.38 141 PHE A O 1
ATOM 1083 N N . TRP A 1 142 ? 1.691 -12.823 -6.682 1.00 90.56 142 TRP A N 1
ATOM 1084 C CA . TRP A 1 142 ? 2.257 -13.248 -5.398 1.00 90.56 142 TRP A CA 1
ATOM 1085 C C . TRP A 1 142 ? 2.769 -12.085 -4.551 1.00 90.56 142 TRP A C 1
ATOM 1087 O O . TRP A 1 142 ? 2.627 -12.125 -3.331 1.00 90.56 142 TRP A O 1
ATOM 1097 N N . LEU A 1 143 ? 3.312 -11.036 -5.170 1.00 89.31 143 LEU A N 1
ATOM 1098 C CA . LEU A 1 143 ? 3.733 -9.825 -4.464 1.00 89.31 143 LEU A CA 1
ATOM 1099 C C . LEU A 1 143 ? 2.547 -9.106 -3.813 1.00 89.31 143 LEU A C 1
ATOM 1101 O O . LEU A 1 143 ? 2.657 -8.701 -2.659 1.00 89.31 143 LEU A O 1
ATOM 1105 N N . TYR A 1 144 ? 1.401 -9.008 -4.491 1.00 88.69 144 TYR A N 1
ATOM 1106 C CA . TYR A 1 144 ? 0.191 -8.422 -3.903 1.00 88.69 144 TYR A CA 1
ATOM 1107 C C . TYR A 1 144 ? -0.417 -9.287 -2.797 1.00 88.69 144 TYR A C 1
ATOM 1109 O O . TYR A 1 144 ? -0.881 -8.748 -1.789 1.00 88.69 144 TYR A O 1
ATOM 1117 N N . VAL A 1 145 ? -0.379 -10.615 -2.934 1.00 89.94 145 VAL A N 1
ATOM 1118 C CA . VAL A 1 145 ? -0.773 -11.523 -1.844 1.00 89.94 145 VAL A CA 1
ATOM 1119 C C . VAL A 1 145 ? 0.116 -11.285 -0.623 1.00 89.94 145 VAL A C 1
ATOM 1121 O O . VAL A 1 145 ? -0.408 -11.063 0.466 1.00 89.94 145 VAL A O 1
ATOM 1124 N N . ASN A 1 146 ? 1.438 -11.233 -0.814 1.00 90.69 146 ASN A N 1
ATOM 1125 C CA . ASN A 1 146 ? 2.401 -10.988 0.263 1.00 90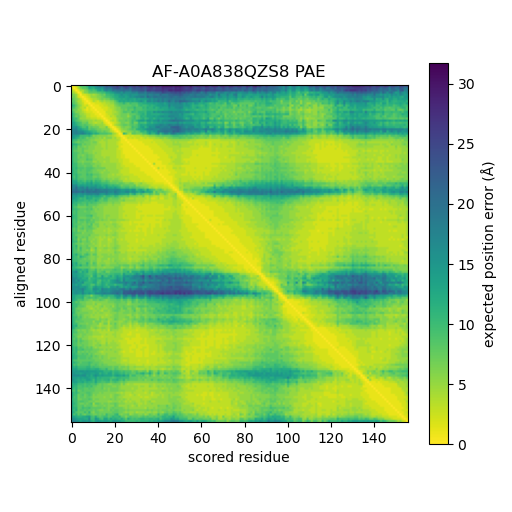.69 146 ASN A CA 1
ATOM 1126 C C . ASN A 1 146 ? 2.200 -9.623 0.930 1.00 90.69 146 ASN A C 1
ATOM 1128 O O . ASN A 1 146 ? 2.250 -9.496 2.151 1.00 90.69 146 ASN A O 1
ATOM 1132 N N . LEU A 1 147 ? 1.936 -8.595 0.128 1.00 88.00 147 LEU A N 1
ATOM 1133 C CA . LEU A 1 147 ? 1.654 -7.252 0.610 1.00 88.00 147 LEU A CA 1
ATOM 1134 C C . LEU A 1 147 ? 0.374 -7.226 1.458 1.00 88.00 147 LEU A C 1
ATOM 1136 O O . LEU A 1 147 ? 0.363 -6.659 2.548 1.00 88.00 147 LEU A O 1
ATOM 1140 N N . THR A 1 148 ? -0.680 -7.909 1.007 1.00 86.81 148 THR A N 1
ATOM 1141 C CA . THR A 1 148 ? -1.934 -8.034 1.762 1.00 86.81 148 THR A CA 1
ATOM 1142 C C . THR A 1 148 ? -1.698 -8.745 3.094 1.00 86.81 148 THR A C 1
ATOM 1144 O O . THR A 1 148 ? -2.101 -8.243 4.143 1.00 86.81 148 THR A O 1
ATOM 1147 N N . THR A 1 149 ? -0.990 -9.877 3.091 1.00 86.75 149 THR A N 1
ATOM 1148 C CA . THR A 1 149 ? -0.673 -10.609 4.326 1.00 86.75 149 THR A CA 1
ATOM 1149 C C . THR A 1 149 ? 0.199 -9.788 5.265 1.00 86.75 149 THR A C 1
ATOM 1151 O O . THR A 1 149 ? -0.061 -9.763 6.463 1.00 86.75 149 THR A O 1
ATOM 1154 N N . PHE A 1 150 ? 1.175 -9.051 4.736 1.00 86.19 150 PHE A N 1
ATOM 1155 C CA . PHE A 1 150 ? 2.025 -8.169 5.527 1.00 86.19 150 PHE A CA 1
ATOM 1156 C C . PHE A 1 150 ? 1.193 -7.086 6.216 1.00 86.19 150 PHE A C 1
ATOM 1158 O O . PHE A 1 150 ? 1.264 -6.932 7.429 1.00 86.19 150 PHE A O 1
ATOM 1165 N N . THR A 1 151 ? 0.323 -6.393 5.481 1.00 83.50 151 THR A N 1
ATOM 1166 C CA . THR A 1 151 ? -0.551 -5.370 6.081 1.00 83.50 151 THR A CA 1
ATOM 1167 C C . THR A 1 151 ? -1.483 -5.925 7.154 1.00 83.50 151 THR A C 1
ATOM 1169 O O . THR A 1 151 ? -1.690 -5.264 8.166 1.00 83.50 151 THR A O 1
ATOM 1172 N N . LEU A 1 152 ? -1.999 -7.146 6.976 1.00 83.62 152 LEU A N 1
ATOM 1173 C CA . LEU A 1 152 ? -2.789 -7.839 7.996 1.00 83.62 152 LEU A CA 1
ATOM 1174 C C . LEU A 1 152 ? -1.968 -8.163 9.249 1.00 83.62 152 LEU A C 1
ATOM 1176 O O . LEU A 1 152 ? -2.465 -7.976 10.353 1.00 83.62 152 LEU A O 1
ATOM 1180 N N . MET A 1 153 ? -0.721 -8.617 9.093 1.00 85.06 153 MET A N 1
ATOM 1181 C CA . MET A 1 153 ? 0.158 -8.934 10.225 1.00 85.06 153 MET A CA 1
ATOM 1182 C C . MET A 1 153 ? 0.552 -7.694 11.028 1.00 85.06 153 MET A C 1
ATOM 1184 O O . MET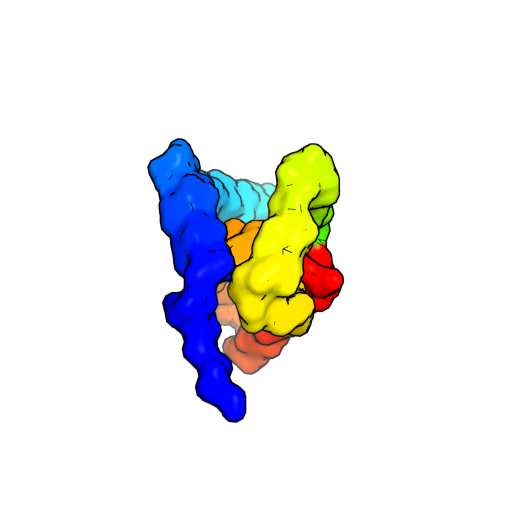 A 1 153 ? 0.642 -7.774 12.243 1.00 85.06 153 MET A O 1
ATOM 1188 N N . TRP A 1 154 ? 0.761 -6.551 10.373 1.00 80.00 154 TRP A N 1
ATOM 1189 C CA . TRP A 1 154 ? 1.077 -5.287 11.053 1.00 80.00 154 TRP A CA 1
ATOM 1190 C C . TRP A 1 154 ? -0.143 -4.598 11.671 1.00 80.00 154 TRP A C 1
ATOM 1192 O O . TRP A 1 154 ? 0.010 -3.678 12.473 1.00 80.00 154 TRP A O 1
ATOM 1202 N N . ALA A 1 155 ? -1.346 -5.016 11.282 1.00 72.12 155 ALA A N 1
ATOM 1203 C CA . ALA A 1 155 ? -2.588 -4.577 11.899 1.00 72.12 155 ALA A CA 1
ATOM 1204 C C . ALA A 1 155 ? -3.002 -5.434 13.109 1.00 72.12 155 ALA A C 1
ATOM 1206 O O . ALA A 1 155 ? -3.928 -5.023 13.811 1.00 72.12 155 ALA A O 1
ATOM 1207 N N . ALA A 1 156 ? -2.373 -6.602 13.302 1.00 65.12 156 ALA A N 1
ATOM 1208 C CA . ALA A 1 156 ? -2.608 -7.562 14.386 1.00 65.12 156 ALA A CA 1
ATOM 1209 C C . ALA A 1 156 ? -1.894 -7.159 15.680 1.00 65.12 156 ALA A C 1
ATOM 1211 O O . ALA A 1 156 ? -2.510 -7.346 16.754 1.00 65.12 156 ALA A O 1
#

Nearest PDB structures (foldseek):
  7a0g-assembly1_JJJ  TM=3.493E-01  e=4.637E+00  Serratia marcescens
  7a0g-assembly1_DDD  TM=2.282E-01  e=7.040E+00  Serratia marcescens
  1qu7-assembly1_B  TM=2.083E-01  e=9.138E+00  Escherichia coli
  6grj-assembly1_F  TM=1.921E-01  e=8.232E+00  Aeromonas hydrophila
  6grj-assembly1_I  TM=1.505E-01  e=7.417E+00  Aeromonas hydrophila

Sequence (156 aa):
MQFDFWNNPLVVTAMRLKYRRGSPGVWAALWVLALLGVGALLHYISQTQTFRFPTTYLVAILGLQCVVSAVIAVISTSSSMNAEVVNRTLDFQRIVTLSPRAILHGKMIGEPALSYFLMIASMPLAAICWGFGAASGSVIFWLYVNLTTFTLMWAA

Solvent-accessible surface area (backbone atoms only — not comparable to full-atom values): 8380 Å² total; per-residue (Å²): 132,84,82,56,64,86,72,34,65,61,28,51,47,41,55,55,61,67,48,66,86,45,61,66,64,57,57,33,50,54,48,47,51,49,52,49,50,53,42,53,52,49,50,58,50,41,76,78,40,101,60,66,55,42,42,55,44,46,52,50,52,53,52,50,50,49,54,53,25,32,54,46,9,39,53,36,36,52,52,53,53,50,52,30,64,76,67,52,47,57,64,56,47,61,70,66,78,51,53,71,66,60,54,50,52,30,42,35,60,29,47,29,45,64,36,58,50,43,54,59,59,46,46,66,60,50,52,52,24,40,76,68,64,36,55,56,72,68,57,54,52,52,50,53,51,50,45,52,53,49,34,49,60,46,24,104

Secondary structure (DSSP, 8-state):
----GGG-HHHHHHHHHHTSSS-HHHHHHHHHHHHHHHHHHHHHHHHHS---HHHHHHHHHHHHHHHHHHHHHHHHHHHHHHHHHHTTHHHHHHHTT--HHHHHHHHHHHTTHHHHHHHHHHHHHHHHHHHTTSS-HHHHHHHHHHHHHHHHHHH-

pLDDT: mean 82.63, std 9.96, range [47.56, 93.94]